Protein AF-A0A4Z0P3J2-F1 (afdb_monomer_lite)

pLDDT: mean 90.54, std 8.85, range [44.72, 97.5]

Organism: NCBI:txid2510796

Secondary structure (DSSP, 8-state):
-PPP---HHHHHHTT-B-S-TTSPTTTS-EEEE-TTS-EEEE---TT--EEEEE-TTS-EEEEEE-SSHHHHHHHHHT-SEEEE--

Sequence (86 aa):
MPGFQPSEEELTRLGFKTNSPAQPYPTRSYFRAMTSGNFLTLTPRPGVAIACEFNERGHLIAKHRIDSIWDIQESLVGNGRRQVVK

Radius of gyration: 11.94 Å; chains: 1; bounding box: 33×19×35 Å

Foldseek 3Di:
DFADFDDPVLCVVVVWDFPCPVDDPQQGKTWDQAPVRWIWIDRGDTPPQWIFTAHPVRDTFWIFGHRDSVLVVCVSHPNTRIDTDD

Structure (mmCIF, N/CA/C/O backbone):
data_AF-A0A4Z0P3J2-F1
#
_entry.id   AF-A0A4Z0P3J2-F1
#
loop_
_atom_site.group_PDB
_atom_site.id
_atom_site.type_symbol
_atom_site.label_atom_id
_atom_site.label_alt_id
_atom_site.label_comp_id
_atom_site.label_asym_id
_atom_site.label_entity_id
_atom_site.label_seq_id
_atom_site.pdbx_PDB_ins_code
_atom_site.Cartn_x
_atom_site.Cartn_y
_atom_site.Cartn_z
_atom_site.occupancy
_atom_site.B_iso_or_equiv
_atom_site.auth_seq_id
_atom_site.auth_comp_id
_atom_site.auth_asym_id
_atom_site.auth_atom_id
_atom_site.pdbx_PDB_model_num
ATOM 1 N N . MET A 1 1 ? 0.060 -7.207 -20.084 1.00 44.72 1 MET A N 1
ATOM 2 C CA . MET A 1 1 ? 0.645 -5.913 -19.672 1.00 44.72 1 MET A CA 1
ATOM 3 C C . MET A 1 1 ? 1.389 -6.147 -18.371 1.00 44.72 1 MET A C 1
ATOM 5 O O . MET A 1 1 ? 0.800 -6.799 -17.512 1.00 44.72 1 MET A O 1
ATOM 9 N N . PRO A 1 2 ? 2.660 -5.734 -18.225 1.00 58.47 2 PRO A N 1
ATOM 10 C CA . PRO A 1 2 ? 3.319 -5.813 -16.926 1.00 58.47 2 PRO A CA 1
ATOM 11 C C . PRO A 1 2 ? 2.519 -4.946 -15.946 1.00 58.47 2 PRO A C 1
ATOM 13 O O . PRO A 1 2 ? 2.254 -3.780 -16.229 1.00 58.47 2 PRO A O 1
ATOM 16 N N . GLY A 1 3 ? 2.022 -5.551 -14.865 1.00 72.62 3 GLY A N 1
ATOM 17 C CA . GLY A 1 3 ? 1.267 -4.821 -13.846 1.00 72.62 3 GLY A CA 1
ATOM 18 C C . GLY A 1 3 ? 2.147 -3.781 -13.158 1.00 72.62 3 GLY A C 1
ATOM 19 O O . GLY A 1 3 ? 3.367 -3.946 -13.111 1.00 72.62 3 GLY A O 1
ATOM 20 N N . PHE A 1 4 ? 1.525 -2.726 -12.634 1.00 86.62 4 PHE A N 1
ATOM 21 C CA . PHE A 1 4 ? 2.221 -1.682 -11.889 1.00 86.62 4 PHE A CA 1
ATOM 22 C C . PHE A 1 4 ? 3.015 -2.269 -10.718 1.00 86.62 4 PHE A C 1
ATOM 24 O O . PHE A 1 4 ? 2.535 -3.141 -9.995 1.00 86.62 4 PHE A O 1
ATOM 31 N N . GLN A 1 5 ? 4.236 -1.774 -10.541 1.00 90.56 5 GLN A N 1
ATOM 32 C CA . GLN A 1 5 ? 5.106 -2.124 -9.433 1.00 90.56 5 GLN A CA 1
ATOM 33 C C . GLN A 1 5 ? 5.798 -0.840 -8.958 1.00 90.56 5 GLN A C 1
ATOM 35 O O . GLN A 1 5 ? 6.624 -0.306 -9.701 1.00 90.56 5 GLN A O 1
ATOM 40 N N . PRO A 1 6 ? 5.485 -0.336 -7.752 1.00 90.62 6 PRO A N 1
ATOM 41 C CA . PRO A 1 6 ? 6.155 0.841 -7.216 1.00 90.62 6 PRO A CA 1
ATOM 42 C C . PRO A 1 6 ? 7.605 0.493 -6.887 1.00 90.62 6 PRO A C 1
ATOM 44 O O . PRO A 1 6 ? 7.867 -0.571 -6.324 1.00 90.62 6 PRO A O 1
ATOM 47 N N . SER A 1 7 ? 8.532 1.393 -7.198 1.00 91.94 7 SER A N 1
ATOM 48 C CA . SER A 1 7 ? 9.924 1.280 -6.773 1.00 91.94 7 SER A CA 1
ATOM 49 C C . SER A 1 7 ? 10.047 1.334 -5.249 1.00 91.94 7 SER A C 1
ATOM 51 O O . SER A 1 7 ? 9.210 1.895 -4.537 1.00 91.94 7 SER A O 1
ATOM 53 N N . GLU A 1 8 ? 11.133 0.772 -4.726 1.00 91.81 8 GLU A N 1
ATOM 54 C CA . GLU A 1 8 ? 11.428 0.872 -3.299 1.00 91.81 8 GLU A CA 1
ATOM 55 C C . GLU A 1 8 ? 11.606 2.328 -2.836 1.00 91.81 8 GLU A C 1
ATOM 57 O O . GLU A 1 8 ? 11.164 2.698 -1.744 1.00 91.81 8 GLU A O 1
ATOM 62 N N . GLU A 1 9 ? 12.231 3.165 -3.661 1.00 93.25 9 GLU A N 1
ATOM 63 C CA . GLU A 1 9 ? 12.438 4.571 -3.329 1.00 93.25 9 GLU A CA 1
ATOM 64 C C . GLU A 1 9 ? 11.100 5.309 -3.184 1.00 93.25 9 GLU A C 1
ATOM 66 O O . GLU A 1 9 ? 10.911 6.052 -2.222 1.00 93.25 9 GLU A O 1
ATOM 71 N N . GLU A 1 10 ? 10.140 5.061 -4.078 1.00 93.69 10 GLU A N 1
ATOM 72 C CA . GLU A 1 10 ? 8.787 5.617 -3.974 1.00 93.69 10 GLU A CA 1
ATOM 73 C C . GLU A 1 10 ? 8.087 5.176 -2.687 1.00 93.69 10 GLU A C 1
ATOM 75 O O . GLU A 1 10 ? 7.525 6.012 -1.980 1.00 93.69 10 GLU A O 1
ATOM 80 N N . LEU A 1 11 ? 8.163 3.888 -2.336 1.00 93.69 11 LEU A N 1
ATOM 81 C CA . LEU A 1 11 ? 7.591 3.374 -1.087 1.00 93.69 11 LEU A CA 1
ATOM 82 C C . LEU A 1 11 ? 8.222 4.052 0.136 1.00 93.69 11 LEU A C 1
ATOM 84 O O . LEU A 1 11 ? 7.511 4.481 1.046 1.00 93.69 11 LEU A O 1
ATOM 88 N N . THR A 1 12 ? 9.544 4.214 0.128 1.00 93.19 12 THR A N 1
ATOM 89 C CA . THR A 1 12 ? 10.290 4.871 1.210 1.00 93.19 12 THR A CA 1
ATOM 90 C C . THR A 1 12 ? 9.930 6.354 1.326 1.00 93.19 12 THR A C 1
ATOM 92 O O . THR A 1 12 ? 9.686 6.838 2.430 1.00 93.19 12 THR A O 1
ATOM 95 N N . ARG A 1 13 ? 9.816 7.077 0.202 1.00 95.94 13 ARG A N 1
ATOM 96 C CA . ARG A 1 13 ? 9.364 8.483 0.163 1.00 95.94 13 ARG A CA 1
ATOM 97 C C . ARG A 1 13 ? 7.925 8.631 0.645 1.00 95.94 13 ARG A C 1
ATOM 99 O O . ARG A 1 13 ? 7.596 9.588 1.340 1.00 95.94 13 ARG A O 1
ATOM 106 N N . LEU A 1 14 ? 7.079 7.653 0.333 1.00 95.19 14 LEU A N 1
ATOM 107 C CA . LEU A 1 14 ? 5.742 7.530 0.894 1.00 95.19 14 LEU A CA 1
ATOM 108 C C . LEU A 1 14 ? 5.755 6.994 2.332 1.00 95.19 14 LEU A C 1
ATOM 110 O O . LEU A 1 14 ? 4.690 6.680 2.836 1.00 95.19 14 LEU A O 1
ATOM 114 N N .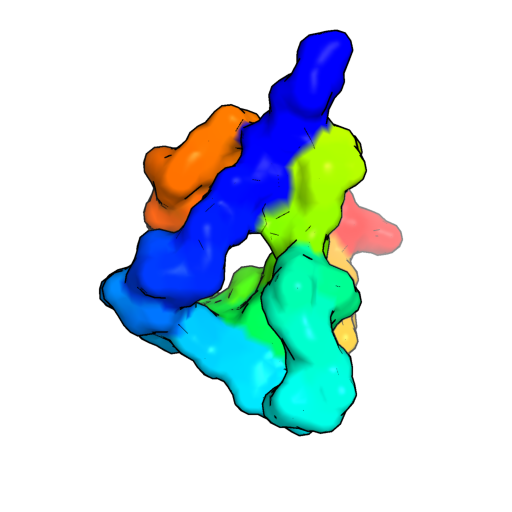 GLY A 1 15 ? 6.888 6.870 3.024 1.00 95.88 15 GLY A N 1
ATOM 115 C CA . GLY A 1 15 ? 6.939 6.503 4.443 1.00 95.88 15 GLY A CA 1
ATOM 116 C C . GLY A 1 15 ? 6.526 5.063 4.763 1.00 95.88 15 GLY A C 1
ATOM 117 O O . GLY A 1 15 ? 6.210 4.768 5.919 1.00 95.88 15 GLY A O 1
ATOM 118 N N . PHE A 1 16 ? 6.502 4.171 3.771 1.00 95.31 16 PHE A N 1
ATOM 119 C CA . PHE A 1 16 ? 6.340 2.745 4.022 1.00 95.31 16 PHE A CA 1
ATOM 120 C C . PHE A 1 16 ? 7.563 2.178 4.736 1.00 95.31 16 PHE A C 1
ATOM 122 O O . PHE A 1 16 ? 8.701 2.579 4.499 1.00 95.31 16 PHE A O 1
ATOM 129 N N . LYS A 1 17 ? 7.311 1.200 5.602 1.00 93.88 17 LYS A N 1
ATOM 130 C CA . LYS A 1 17 ? 8.331 0.461 6.346 1.00 93.88 17 LYS A CA 1
ATOM 131 C C . LYS A 1 17 ? 8.209 -1.024 6.047 1.00 93.88 17 LYS A C 1
ATOM 133 O O . LYS A 1 17 ? 7.171 -1.491 5.585 1.00 93.88 17 LYS A O 1
ATOM 138 N N . THR A 1 18 ? 9.264 -1.776 6.326 1.00 90.81 18 THR A N 1
ATOM 139 C CA . THR A 1 18 ? 9.260 -3.236 6.232 1.00 90.81 18 THR A CA 1
ATOM 140 C C . THR A 1 18 ? 9.855 -3.839 7.499 1.00 90.81 18 THR A C 1
ATOM 142 O O . THR A 1 18 ? 10.833 -3.322 8.031 1.00 90.81 18 THR A O 1
ATOM 145 N N . ASN A 1 19 ? 9.269 -4.942 7.965 1.00 83.88 19 ASN A N 1
ATOM 146 C CA . ASN A 1 19 ? 9.804 -5.739 9.075 1.00 83.88 19 ASN A CA 1
ATOM 147 C C . ASN A 1 19 ? 10.581 -6.967 8.572 1.00 83.88 19 ASN A C 1
ATOM 149 O O . ASN A 1 19 ? 10.975 -7.817 9.365 1.00 83.88 19 ASN A O 1
ATOM 153 N N . SER A 1 20 ? 10.794 -7.085 7.257 1.00 79.12 20 SER A N 1
ATOM 154 C CA . SER A 1 20 ? 11.445 -8.239 6.628 1.00 79.12 20 SER A CA 1
ATOM 155 C C . SER A 1 20 ? 12.704 -7.817 5.861 1.00 79.12 20 SER A C 1
ATOM 157 O O . SER A 1 20 ? 12.771 -8.021 4.648 1.00 79.12 20 SER A O 1
ATOM 159 N N . PRO A 1 21 ? 13.724 -7.247 6.536 1.00 72.25 21 PRO A N 1
ATOM 160 C CA . PRO A 1 21 ? 14.942 -6.775 5.872 1.00 72.25 21 PRO A CA 1
ATOM 161 C C . PRO A 1 21 ? 15.719 -7.904 5.178 1.00 72.25 21 PRO A C 1
ATOM 163 O O . PRO A 1 21 ? 16.428 -7.652 4.210 1.00 72.25 21 PRO A O 1
ATOM 166 N N . ALA A 1 22 ? 15.552 -9.152 5.630 1.00 79.81 22 ALA A N 1
ATOM 167 C CA . ALA A 1 22 ? 16.186 -10.327 5.032 1.00 79.81 22 ALA A CA 1
ATOM 168 C C . ALA A 1 22 ? 15.639 -10.690 3.637 1.00 79.81 22 ALA A C 1
ATOM 170 O O . ALA A 1 22 ? 16.306 -11.394 2.885 1.00 79.81 22 ALA A O 1
ATOM 171 N N . GLN A 1 23 ? 14.433 -10.238 3.278 1.00 82.62 23 GLN A N 1
ATOM 172 C CA . GLN A 1 23 ? 13.865 -10.470 1.950 1.00 82.62 23 GLN A CA 1
ATOM 173 C C . GLN A 1 23 ? 14.192 -9.283 1.040 1.00 82.62 23 GLN A C 1
ATOM 175 O O . GLN A 1 23 ? 13.872 -8.152 1.408 1.00 82.62 23 GLN A O 1
ATOM 180 N N . PRO A 1 24 ? 14.790 -9.482 -0.146 1.00 86.19 24 PRO A N 1
ATOM 181 C CA . PRO A 1 24 ? 15.104 -8.383 -1.049 1.00 86.19 24 PRO A CA 1
ATOM 182 C C . PRO A 1 24 ? 13.837 -7.790 -1.679 1.00 86.19 24 PRO A C 1
ATOM 184 O O . PRO A 1 24 ? 12.808 -8.460 -1.844 1.00 86.19 24 PRO A O 1
ATOM 187 N N . TYR A 1 25 ? 13.925 -6.524 -2.079 1.00 87.12 25 TYR A N 1
ATOM 188 C CA . TYR A 1 25 ? 12.946 -5.930 -2.975 1.00 87.12 25 TYR A CA 1
ATOM 189 C C . TYR A 1 25 ? 12.972 -6.713 -4.306 1.00 87.12 25 TYR A C 1
ATOM 191 O O . TYR A 1 25 ? 14.049 -7.111 -4.752 1.00 87.12 25 TYR A O 1
ATOM 199 N N . PRO A 1 26 ? 11.818 -6.981 -4.942 1.00 87.06 26 PRO A N 1
ATOM 200 C CA . PRO A 1 26 ? 10.483 -6.498 -4.586 1.00 87.06 26 PRO A CA 1
ATOM 201 C C . PRO A 1 26 ? 9.671 -7.511 -3.752 1.00 87.06 26 PRO A C 1
ATOM 203 O O . PRO A 1 26 ? 8.520 -7.305 -3.406 1.00 87.06 26 PRO A O 1
ATOM 206 N N . THR A 1 27 ? 10.271 -8.629 -3.356 1.00 83.94 27 THR A N 1
ATOM 207 C CA . THR A 1 27 ? 9.525 -9.770 -2.804 1.00 83.94 27 THR A CA 1
ATOM 208 C C . THR A 1 27 ? 8.970 -9.585 -1.390 1.00 83.94 27 THR A C 1
ATOM 210 O O . THR A 1 27 ? 8.076 -10.349 -1.006 1.00 83.94 27 THR A O 1
ATOM 213 N N . ARG A 1 28 ? 9.474 -8.590 -0.648 1.00 89.06 28 ARG A N 1
ATOM 214 C CA . ARG A 1 28 ? 9.107 -8.297 0.744 1.00 89.06 28 ARG A CA 1
ATOM 215 C C . ARG A 1 28 ? 7.855 -7.437 0.872 1.00 89.06 28 ARG A C 1
ATOM 217 O O . ARG A 1 28 ? 7.534 -6.644 -0.007 1.00 89.06 28 ARG A O 1
ATOM 224 N N . SER A 1 29 ? 7.178 -7.557 2.007 1.00 90.75 29 SER A N 1
ATOM 225 C CA . SER A 1 29 ? 6.008 -6.737 2.326 1.00 90.75 29 SER A CA 1
ATOM 226 C C . SER A 1 29 ? 6.394 -5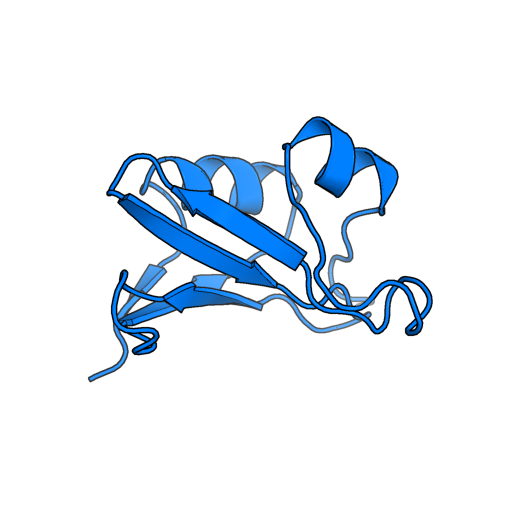.403 2.957 1.00 90.75 29 SER A C 1
ATOM 228 O O . SER A 1 29 ? 7.301 -5.321 3.791 1.00 90.75 29 SER A O 1
ATOM 230 N N . TYR A 1 30 ? 5.646 -4.375 2.582 1.00 94.31 30 TYR A N 1
ATOM 231 C CA . TYR A 1 30 ? 5.742 -3.018 3.092 1.00 94.31 30 TYR A CA 1
ATOM 232 C C . TYR A 1 30 ? 4.417 -2.611 3.716 1.00 94.31 30 TYR A C 1
ATOM 234 O O . TYR A 1 30 ? 3.364 -3.013 3.226 1.00 94.31 30 TYR A O 1
ATOM 242 N N . PHE A 1 31 ? 4.462 -1.792 4.760 1.00 95.25 31 PHE A N 1
ATOM 243 C CA . PHE A 1 31 ? 3.273 -1.281 5.432 1.00 95.25 31 PHE A CA 1
ATOM 244 C C . PHE A 1 31 ? 3.419 0.192 5.826 1.00 95.25 31 PHE A C 1
ATOM 246 O O . PHE A 1 31 ? 4.523 0.675 6.092 1.00 95.25 31 PHE A O 1
ATOM 253 N N . ARG A 1 32 ? 2.290 0.901 5.881 1.00 96.44 32 ARG A N 1
ATOM 254 C CA . ARG A 1 32 ? 2.179 2.277 6.378 1.00 96.44 32 ARG A CA 1
ATOM 255 C C . ARG A 1 32 ? 0.812 2.500 7.026 1.00 96.44 32 ARG A C 1
ATOM 257 O O . ARG A 1 32 ? -0.189 1.974 6.552 1.00 96.44 32 ARG A O 1
ATOM 264 N N . ALA A 1 33 ? 0.772 3.310 8.082 1.00 96.94 33 ALA A N 1
ATOM 265 C CA . ALA A 1 33 ? -0.480 3.775 8.670 1.00 96.94 33 ALA A CA 1
ATOM 266 C C . ALA A 1 33 ? -1.226 4.736 7.721 1.00 96.94 33 ALA A C 1
ATOM 268 O O . ALA A 1 33 ? -0.636 5.665 7.161 1.00 96.94 33 ALA A O 1
ATOM 269 N N . MET A 1 34 ? -2.521 4.499 7.564 1.00 96.88 34 MET A N 1
ATOM 270 C CA . MET A 1 34 ? -3.484 5.335 6.855 1.00 96.88 34 MET A CA 1
ATOM 271 C C . MET A 1 34 ? -3.985 6.465 7.760 1.00 96.88 34 MET A C 1
ATOM 273 O O . MET A 1 34 ? -3.880 6.384 8.984 1.00 96.88 34 MET A O 1
ATOM 277 N N . THR A 1 35 ? -4.601 7.494 7.174 1.00 96.00 35 THR A N 1
ATOM 278 C CA . THR A 1 35 ? -5.255 8.580 7.934 1.00 96.00 35 THR A CA 1
ATOM 279 C C . THR A 1 35 ? -6.374 8.080 8.849 1.00 96.00 35 THR A C 1
ATOM 281 O O . THR A 1 35 ? -6.650 8.697 9.872 1.00 96.00 35 THR A O 1
ATOM 284 N N . SER A 1 36 ? -6.990 6.944 8.512 1.00 92.62 36 SER A N 1
ATOM 285 C CA . SER A 1 36 ? -8.023 6.290 9.320 1.00 92.62 36 SER A CA 1
ATOM 286 C C . SER A 1 36 ? -7.500 5.584 10.577 1.00 92.62 36 SER A C 1
ATOM 288 O O . SER A 1 36 ? -8.312 5.133 11.378 1.00 92.62 36 SER A O 1
ATOM 290 N N . GLY A 1 37 ? -6.179 5.431 10.738 1.00 94.38 37 GLY A N 1
ATOM 291 C CA . GLY A 1 37 ? -5.560 4.600 11.783 1.00 94.38 37 GLY A CA 1
ATOM 292 C C . GLY A 1 37 ? -5.345 3.134 11.379 1.00 94.38 37 GLY A C 1
ATOM 293 O O . GLY A 1 37 ? -4.589 2.419 12.032 1.00 94.38 37 GLY A O 1
ATOM 294 N N . ASN A 1 38 ? -5.930 2.687 10.262 1.00 96.56 38 ASN A N 1
ATOM 295 C CA . ASN A 1 38 ? -5.660 1.363 9.692 1.00 96.56 38 ASN A CA 1
ATOM 296 C C . ASN A 1 38 ? -4.266 1.304 9.049 1.00 96.56 38 ASN A C 1
ATOM 298 O O . ASN A 1 38 ? -3.609 2.321 8.840 1.00 96.56 38 ASN A O 1
ATOM 302 N N . PHE A 1 39 ? -3.819 0.112 8.675 1.00 97.06 39 PHE A N 1
ATOM 303 C CA . PHE A 1 39 ? -2.558 -0.107 7.977 1.00 97.06 39 PHE A CA 1
ATOM 304 C C . PHE A 1 39 ? -2.803 -0.514 6.533 1.00 97.06 39 PHE A C 1
ATOM 306 O O . PHE A 1 39 ? -3.516 -1.478 6.268 1.00 97.06 39 PHE A O 1
ATOM 313 N N . LEU A 1 40 ? -2.153 0.176 5.601 1.00 97.06 40 LEU A N 1
ATOM 314 C CA . LEU A 1 40 ? -2.064 -0.244 4.213 1.00 97.06 40 LEU A CA 1
ATOM 315 C C . LEU A 1 40 ? -0.786 -1.058 4.030 1.00 97.06 40 LEU A C 1
ATOM 317 O O . LEU A 1 40 ? 0.312 -0.560 4.278 1.00 97.06 40 LEU A O 1
ATOM 321 N N . THR A 1 41 ? -0.933 -2.295 3.574 1.00 95.50 41 THR A N 1
ATOM 322 C CA . THR A 1 41 ? 0.160 -3.240 3.349 1.00 95.50 41 THR A CA 1
ATOM 323 C C . THR A 1 41 ? 0.182 -3.657 1.889 1.00 95.50 41 THR A C 1
ATOM 325 O O . THR A 1 41 ? -0.854 -3.996 1.325 1.00 95.50 41 THR A O 1
ATOM 328 N N . LEU A 1 42 ? 1.354 -3.694 1.267 1.00 92.50 42 LEU A N 1
ATOM 329 C CA . LEU A 1 42 ? 1.507 -4.215 -0.088 1.00 92.50 42 LEU A CA 1
ATOM 330 C C . LEU A 1 42 ? 2.824 -4.968 -0.251 1.00 92.50 42 LEU A C 1
ATOM 332 O O . LEU A 1 42 ? 3.816 -4.688 0.421 1.00 92.50 42 LEU A O 1
ATO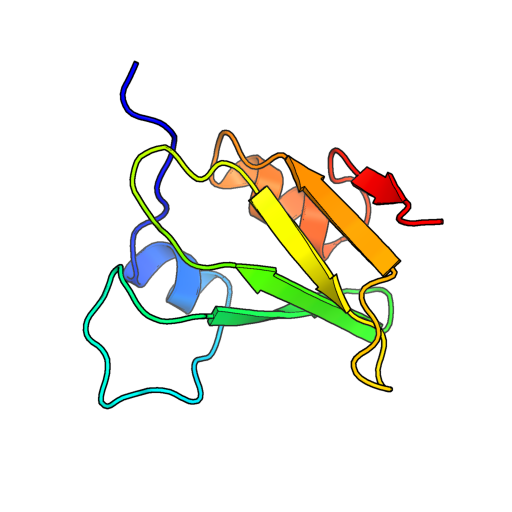M 336 N N . THR A 1 43 ? 2.824 -5.925 -1.168 1.00 90.31 43 THR A N 1
ATOM 337 C CA . THR A 1 43 ? 4.026 -6.633 -1.603 1.00 90.31 43 THR A CA 1
ATOM 338 C C . THR A 1 43 ? 4.233 -6.263 -3.068 1.00 90.31 43 THR A C 1
ATOM 340 O O . THR A 1 43 ? 3.474 -6.751 -3.909 1.00 90.31 43 THR A O 1
ATOM 343 N N . PRO A 1 44 ? 5.185 -5.373 -3.397 1.00 82.62 44 PRO A N 1
ATOM 344 C CA . PRO A 1 44 ? 5.393 -4.942 -4.769 1.00 82.62 44 PRO A CA 1
ATOM 345 C C . PRO A 1 44 ? 5.813 -6.163 -5.585 1.00 82.62 44 PRO A C 1
ATOM 347 O O . PRO A 1 44 ? 6.864 -6.737 -5.372 1.00 82.62 44 PRO A O 1
ATOM 350 N N . ARG A 1 45 ? 4.987 -6.653 -6.497 1.00 83.38 45 ARG A N 1
ATOM 351 C CA . ARG A 1 45 ? 5.378 -7.752 -7.388 1.00 83.38 45 ARG A CA 1
ATOM 352 C C . ARG A 1 45 ? 4.832 -7.444 -8.770 1.00 83.38 45 ARG A C 1
ATOM 354 O O . ARG A 1 45 ? 3.696 -6.973 -8.846 1.00 83.38 45 ARG A O 1
ATOM 361 N N . PRO A 1 46 ? 5.579 -7.727 -9.851 1.00 75.56 46 PRO A N 1
ATOM 362 C CA . PRO A 1 46 ? 5.044 -7.580 -11.195 1.00 75.56 46 PRO A CA 1
ATOM 363 C C . PRO A 1 46 ? 3.698 -8.305 -11.314 1.00 75.56 46 PRO A C 1
ATOM 365 O O . PRO A 1 46 ? 3.592 -9.485 -10.979 1.00 75.56 46 PRO A O 1
ATOM 368 N N . GLY A 1 47 ? 2.660 -7.596 -11.759 1.00 74.12 47 GLY A N 1
ATOM 369 C CA . GLY A 1 47 ? 1.314 -8.164 -11.908 1.00 74.12 47 GLY A CA 1
ATOM 370 C C . GLY A 1 47 ? 0.450 -8.186 -10.641 1.00 74.12 47 GLY A C 1
ATOM 371 O O . GLY A 1 47 ? -0.728 -8.521 -10.741 1.00 74.12 47 GLY A O 1
ATOM 372 N N . VAL A 1 48 ? 0.973 -7.797 -9.472 1.00 75.06 48 VAL A N 1
ATOM 373 C CA . VAL A 1 48 ? 0.188 -7.659 -8.234 1.00 75.06 48 VAL A CA 1
ATOM 374 C C . VAL A 1 48 ? -0.221 -6.199 -8.051 1.00 75.06 48 VAL A C 1
ATOM 376 O O . VAL A 1 48 ? 0.524 -5.387 -7.517 1.00 75.06 48 VAL A O 1
ATOM 379 N N . ALA A 1 49 ? -1.442 -5.885 -8.480 1.00 85.25 49 ALA A N 1
ATOM 380 C CA . ALA A 1 49 ? -2.041 -4.550 -8.411 1.00 85.25 49 ALA A CA 1
ATOM 381 C C . ALA A 1 49 ? -2.939 -4.371 -7.170 1.00 85.25 49 ALA A C 1
ATOM 383 O O . ALA A 1 49 ? -4.014 -3.775 -7.256 1.00 85.25 49 ALA A O 1
ATOM 384 N N . ILE A 1 50 ? -2.573 -4.972 -6.031 1.00 91.12 50 ILE A N 1
ATOM 385 C CA . ILE A 1 50 ? -3.409 -4.980 -4.821 1.00 91.12 50 ILE A CA 1
ATOM 386 C C . ILE A 1 50 ? -2.587 -4.586 -3.595 1.00 91.12 50 ILE A C 1
ATOM 388 O O . ILE A 1 50 ? -1.546 -5.181 -3.317 1.00 91.12 50 ILE A O 1
ATOM 392 N N . ALA A 1 51 ? -3.118 -3.638 -2.827 1.00 93.81 51 ALA A N 1
ATOM 393 C CA . ALA A 1 51 ? -2.751 -3.408 -1.438 1.00 93.81 51 ALA A CA 1
ATOM 394 C C . ALA A 1 51 ? -3.873 -3.902 -0.512 1.00 93.81 51 ALA A C 1
ATOM 396 O O . ALA A 1 51 ? -5.047 -3.928 -0.874 1.00 93.81 51 ALA A O 1
ATOM 397 N N . CYS A 1 52 ? -3.515 -4.306 0.693 1.00 95.56 52 CYS A N 1
ATOM 398 C CA . CYS A 1 52 ? -4.413 -4.835 1.705 1.00 95.56 52 CYS A CA 1
ATOM 399 C C . CYS A 1 52 ? -4.502 -3.851 2.868 1.00 95.56 52 CYS A C 1
ATOM 401 O O . CYS A 1 52 ? -3.481 -3.412 3.389 1.00 95.56 52 CYS A O 1
ATOM 403 N N . GLU A 1 53 ? -5.717 -3.528 3.288 1.00 97.12 53 GLU A N 1
ATOM 404 C CA . GLU A 1 53 ? -5.983 -2.697 4.455 1.00 97.12 53 GLU A CA 1
ATOM 405 C C . GLU A 1 53 ? -6.276 -3.584 5.662 1.00 97.12 53 GLU A C 1
ATOM 407 O O . GLU A 1 53 ? -7.215 -4.385 5.641 1.00 97.12 53 GLU A O 1
ATOM 412 N N . PHE A 1 54 ? -5.488 -3.417 6.716 1.00 97.00 54 PHE A N 1
ATOM 413 C CA . PHE A 1 54 ? -5.626 -4.12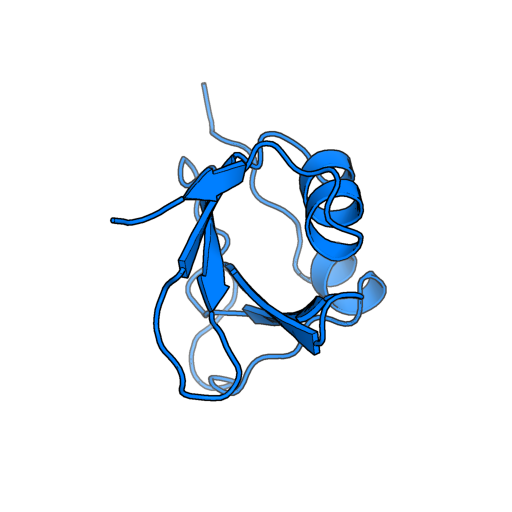5 7.979 1.00 97.00 54 PHE A CA 1
ATOM 414 C C . PHE A 1 54 ? -6.021 -3.157 9.089 1.00 97.00 54 PHE A C 1
ATOM 416 O O . PHE A 1 54 ? -5.506 -2.044 9.152 1.00 97.00 54 PHE A O 1
ATOM 423 N N . ASN A 1 55 ? -6.903 -3.575 9.992 1.00 96.00 55 ASN A N 1
ATOM 424 C CA . ASN A 1 55 ? -7.148 -2.811 11.216 1.00 96.00 55 ASN A CA 1
ATOM 425 C C . ASN A 1 55 ? -6.003 -2.996 12.234 1.00 96.00 55 ASN A C 1
ATOM 427 O O . ASN A 1 55 ? -5.115 -3.830 12.050 1.00 96.00 55 ASN A O 1
ATOM 431 N N . GLU A 1 56 ? -6.050 -2.264 13.347 1.00 93.31 56 GLU A N 1
ATOM 432 C CA . GLU A 1 56 ? -5.052 -2.350 14.431 1.00 93.31 56 GLU A CA 1
ATOM 433 C C . GLU A 1 56 ? -4.941 -3.743 15.076 1.00 93.31 56 GLU A C 1
ATOM 435 O O . GLU A 1 56 ? -3.927 -4.073 15.685 1.00 93.31 56 GLU A O 1
ATOM 440 N N . ARG A 1 57 ? -5.969 -4.587 14.921 1.00 94.44 57 ARG A N 1
ATOM 441 C CA . ARG A 1 57 ? -5.979 -5.980 15.396 1.00 94.44 57 ARG A CA 1
ATOM 442 C C . ARG A 1 57 ? -5.383 -6.960 14.378 1.00 94.44 57 ARG A C 1
ATOM 444 O O . ARG A 1 57 ? -5.376 -8.160 14.629 1.00 94.44 57 ARG A O 1
ATOM 451 N N . GLY A 1 58 ? -4.914 -6.473 13.228 1.00 92.56 58 GLY A N 1
ATOM 452 C CA . GLY A 1 58 ? -4.346 -7.293 12.159 1.00 92.56 58 GLY A CA 1
ATOM 453 C C . GLY A 1 58 ? -5.382 -8.016 11.293 1.00 92.56 58 GLY A C 1
ATOM 454 O O . GLY A 1 58 ? -5.015 -8.910 10.534 1.00 92.56 58 GLY A O 1
ATOM 455 N N . HIS A 1 59 ? -6.667 -7.655 11.365 1.00 95.94 59 HIS A N 1
ATOM 456 C CA . HIS A 1 59 ? -7.687 -8.223 10.481 1.00 95.94 59 HIS A CA 1
ATOM 457 C C . HIS A 1 59 ? -7.715 -7.483 9.148 1.00 95.94 59 HIS A C 1
ATOM 459 O O . HIS A 1 59 ? -7.780 -6.254 9.122 1.00 95.94 59 HIS A O 1
ATOM 465 N N . LEU A 1 60 ? -7.723 -8.238 8.048 1.00 96.56 60 LEU A N 1
ATOM 466 C CA . LEU A 1 60 ? -7.947 -7.699 6.711 1.00 96.56 60 LEU A CA 1
ATOM 467 C C . LEU A 1 60 ? -9.385 -7.182 6.610 1.00 96.56 60 LEU A C 1
ATOM 469 O O . LEU A 1 60 ? -10.326 -7.951 6.774 1.00 96.56 60 LEU A O 1
ATOM 473 N N . ILE A 1 61 ? -9.548 -5.899 6.305 1.00 96.38 61 ILE A N 1
ATOM 474 C CA . ILE A 1 61 ? -10.865 -5.253 6.200 1.00 96.38 61 ILE A CA 1
ATOM 475 C C . ILE A 1 61 ? -11.177 -4.777 4.784 1.00 96.38 61 ILE A C 1
ATOM 477 O O . ILE A 1 61 ? -12.346 -4.645 4.422 1.00 96.38 61 ILE A O 1
ATOM 481 N N . ALA A 1 62 ? -10.159 -4.532 3.957 1.00 96.69 62 ALA A N 1
ATOM 482 C CA . ALA A 1 62 ? -10.360 -4.187 2.558 1.00 96.69 62 ALA A CA 1
ATOM 483 C C . ALA A 1 62 ? -9.146 -4.506 1.684 1.00 96.69 62 ALA A C 1
ATOM 485 O O . ALA A 1 62 ? -8.026 -4.685 2.159 1.00 96.69 62 ALA A O 1
ATOM 486 N N . LYS A 1 63 ? -9.385 -4.544 0.376 1.00 96.12 63 LYS A N 1
ATOM 487 C CA . LYS A 1 63 ? -8.365 -4.574 -0.670 1.00 96.12 63 LYS A CA 1
ATOM 488 C C . LYS A 1 63 ? -8.465 -3.294 -1.490 1.00 96.12 63 LYS A C 1
ATOM 490 O O . LYS A 1 63 ? -9.567 -2.856 -1.804 1.00 96.12 63 LYS A O 1
ATOM 495 N N . HIS A 1 64 ? -7.331 -2.718 -1.850 1.00 95.69 64 HIS A N 1
ATOM 496 C CA . HIS A 1 64 ? -7.221 -1.521 -2.677 1.00 95.69 64 HIS A CA 1
ATOM 497 C C . HIS A 1 64 ? -6.573 -1.891 -3.999 1.00 95.69 64 HIS A C 1
ATOM 499 O O . HIS A 1 64 ? -5.541 -2.563 -4.006 1.00 95.69 64 HIS A O 1
ATOM 505 N N . ARG A 1 65 ? -7.169 -1.468 -5.113 1.00 94.12 65 ARG A N 1
ATOM 506 C CA . ARG A 1 65 ? -6.557 -1.641 -6.432 1.00 94.12 65 ARG A CA 1
ATOM 507 C C . ARG A 1 65 ? -5.520 -0.551 -6.681 1.00 94.12 65 ARG A C 1
ATOM 509 O O . ARG A 1 65 ? -5.850 0.626 -6.589 1.00 94.12 65 ARG A O 1
ATOM 516 N N . ILE A 1 66 ? -4.308 -0.967 -7.033 1.00 92.62 66 ILE A N 1
ATOM 517 C CA . ILE A 1 66 ? -3.140 -0.110 -7.220 1.00 92.62 66 ILE A CA 1
ATOM 518 C C . ILE A 1 66 ? -2.598 -0.308 -8.638 1.00 92.62 66 ILE A C 1
ATOM 520 O O . ILE A 1 66 ? -1.865 -1.261 -8.898 1.00 92.62 66 ILE A O 1
ATOM 524 N N . ASP A 1 67 ? -2.962 0.589 -9.552 1.00 91.06 67 ASP A N 1
ATOM 525 C CA . ASP A 1 67 ? -2.466 0.597 -10.933 1.00 91.06 67 ASP A CA 1
ATOM 526 C C . ASP A 1 67 ? -1.378 1.681 -11.137 1.00 91.06 67 ASP A C 1
ATOM 528 O O . ASP A 1 67 ? -0.766 1.762 -12.201 1.00 91.06 67 ASP A O 1
ATOM 532 N N . SER A 1 68 ? -1.130 2.519 -10.125 1.00 91.88 68 SER A N 1
ATOM 533 C CA . SER A 1 68 ? -0.179 3.631 -10.147 1.00 91.88 68 SER A CA 1
ATOM 534 C C . SER A 1 68 ? 0.264 4.044 -8.738 1.00 91.88 68 SER A C 1
ATOM 536 O O . SER A 1 68 ? -0.335 3.654 -7.733 1.00 91.88 68 SER A O 1
ATOM 538 N N . ILE A 1 69 ? 1.293 4.895 -8.655 1.00 92.56 69 ILE A N 1
ATOM 539 C CA . ILE A 1 69 ? 1.739 5.472 -7.378 1.00 92.56 69 ILE A CA 1
ATOM 540 C C . ILE A 1 69 ? 0.667 6.379 -6.755 1.00 92.56 69 ILE A C 1
ATOM 542 O O . ILE A 1 69 ? 0.525 6.422 -5.533 1.00 92.56 69 ILE A O 1
ATOM 546 N N . TRP A 1 70 ? -0.134 7.037 -7.598 1.00 94.88 70 TRP A N 1
ATOM 547 C CA . TRP A 1 70 ? -1.249 7.881 -7.180 1.00 94.88 70 TRP A CA 1
ATOM 548 C C . TRP A 1 70 ? -2.323 7.074 -6.446 1.00 94.88 70 TRP A C 1
ATOM 550 O O . TRP A 1 70 ? -2.806 7.496 -5.399 1.00 94.88 70 TRP A O 1
ATOM 560 N N . ASP A 1 71 ? -2.622 5.858 -6.912 1.00 94.88 71 ASP A N 1
ATOM 561 C CA . ASP A 1 71 ? -3.581 4.978 -6.232 1.00 94.88 71 ASP A CA 1
ATOM 562 C C . ASP A 1 71 ? -3.125 4.617 -4.810 1.00 94.88 71 ASP A C 1
ATOM 564 O O . ASP A 1 71 ? -3.958 4.476 -3.913 1.00 94.88 71 ASP A O 1
ATOM 568 N N . ILE A 1 72 ? -1.810 4.492 -4.572 1.00 95.31 72 ILE A N 1
ATOM 569 C CA . ILE A 1 72 ? -1.269 4.279 -3.219 1.00 95.31 72 ILE A CA 1
ATOM 570 C C . ILE A 1 72 ? -1.547 5.506 -2.351 1.00 95.31 72 ILE A C 1
ATOM 572 O O . ILE A 1 72 ? -2.002 5.360 -1.217 1.00 95.31 72 ILE A O 1
ATOM 576 N N . GLN A 1 73 ? -1.295 6.707 -2.873 1.00 96.75 73 GLN A N 1
ATOM 577 C CA . GLN A 1 73 ? -1.513 7.961 -2.149 1.00 96.75 73 GLN A CA 1
ATOM 578 C C . GLN A 1 73 ? -2.989 8.153 -1.786 1.00 96.75 73 GLN A C 1
ATOM 580 O O . GLN A 1 73 ? -3.291 8.395 -0.618 1.00 96.75 73 GLN A O 1
ATOM 585 N N . GLU A 1 74 ? -3.902 7.944 -2.737 1.00 97.50 74 GLU A N 1
ATOM 586 C CA . GLU A 1 74 ? -5.347 8.008 -2.490 1.00 97.50 74 GLU A CA 1
ATOM 587 C C . GLU A 1 74 ? -5.796 6.938 -1.486 1.00 97.50 74 GLU A C 1
ATOM 589 O O . GLU A 1 74 ? -6.583 7.215 -0.579 1.00 97.50 74 GLU A O 1
ATOM 594 N N . SER A 1 75 ? -5.253 5.718 -1.578 1.00 96.69 75 SER A N 1
ATOM 595 C CA . SER A 1 75 ? -5.551 4.650 -0.615 1.00 96.69 75 SER A CA 1
ATOM 596 C C . SER A 1 75 ? -5.127 5.032 0.801 1.00 96.69 75 SER A C 1
ATOM 598 O O . SER A 1 75 ? -5.891 4.813 1.733 1.00 96.69 75 SER A O 1
ATOM 600 N N . LEU A 1 76 ? -3.959 5.659 0.976 1.00 97.19 76 LEU A N 1
ATOM 601 C CA . LEU A 1 76 ? -3.455 6.088 2.286 1.00 97.19 76 LEU A CA 1
ATOM 602 C C . LEU A 1 76 ? -4.343 7.130 2.977 1.00 97.19 76 LEU A C 1
ATOM 604 O O . LEU A 1 76 ? -4.371 7.171 4.209 1.00 97.19 76 LEU A O 1
ATOM 608 N N . VAL A 1 77 ? -5.054 7.953 2.203 1.00 96.69 77 VAL A N 1
ATOM 609 C CA . VAL A 1 77 ? -5.970 8.979 2.726 1.00 96.69 77 VAL A CA 1
ATOM 610 C C . VAL A 1 77 ? -7.438 8.540 2.746 1.00 96.69 77 VAL A C 1
ATOM 612 O O . VAL A 1 77 ? -8.285 9.294 3.215 1.00 96.69 77 VAL A O 1
ATOM 615 N N . GLY A 1 78 ? -7.740 7.315 2.298 1.00 93.50 78 GLY A N 1
ATOM 616 C CA . GLY A 1 78 ? -9.085 6.728 2.332 1.00 93.50 78 GLY A CA 1
ATOM 617 C C . GLY A 1 78 ? -9.921 6.910 1.059 1.00 93.50 78 GLY A C 1
ATOM 618 O O . GLY A 1 78 ? -11.062 6.458 1.024 1.00 93.50 78 GLY A O 1
ATOM 619 N N . ASN A 1 79 ? -9.355 7.497 0.005 1.00 95.75 79 ASN A N 1
ATOM 620 C CA . ASN A 1 79 ? -10.011 7.737 -1.287 1.00 95.75 79 AS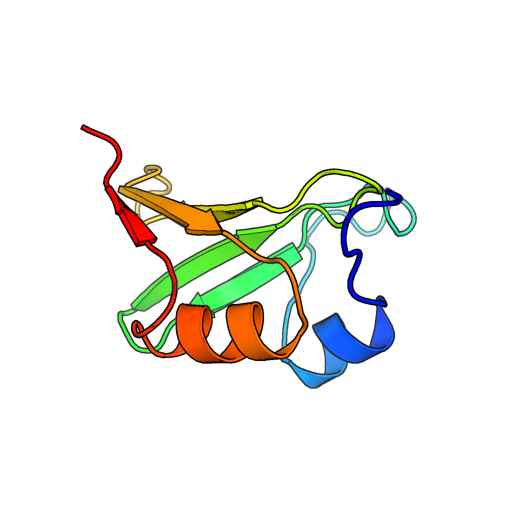N A CA 1
ATOM 621 C C . ASN A 1 79 ? -9.718 6.646 -2.335 1.00 95.75 79 ASN A C 1
ATOM 623 O O . ASN A 1 79 ? -10.170 6.723 -3.478 1.00 95.75 79 ASN A O 1
ATOM 627 N N . GLY A 1 80 ? -8.920 5.642 -1.968 1.00 92.94 80 GLY A N 1
ATOM 628 C CA . GLY A 1 80 ? -8.497 4.574 -2.867 1.00 92.94 80 GLY A CA 1
ATOM 629 C C . GLY A 1 80 ? -9.647 3.724 -3.409 1.00 92.94 80 GLY A C 1
ATOM 630 O O . GLY A 1 80 ? -10.765 3.693 -2.887 1.00 92.94 80 GLY A O 1
ATOM 631 N N . ARG A 1 81 ? -9.346 2.957 -4.461 1.00 94.56 81 ARG A N 1
ATOM 632 C CA . ARG A 1 81 ? -10.272 2.002 -5.092 1.00 94.56 81 ARG A CA 1
ATOM 633 C C . ARG A 1 81 ? -10.452 0.774 -4.198 1.00 94.56 81 ARG A C 1
ATOM 635 O O . ARG A 1 81 ? -9.848 -0.275 -4.429 1.00 94.56 81 ARG A O 1
ATOM 642 N N . ARG A 1 82 ? -11.265 0.950 -3.158 1.00 95.12 82 ARG A N 1
ATOM 643 C CA . ARG A 1 82 ? -11.420 0.061 -2.005 1.00 95.12 82 ARG A CA 1
ATOM 644 C C . ARG A 1 82 ? -12.556 -0.948 -2.181 1.00 95.12 82 ARG A C 1
ATOM 646 O O . AR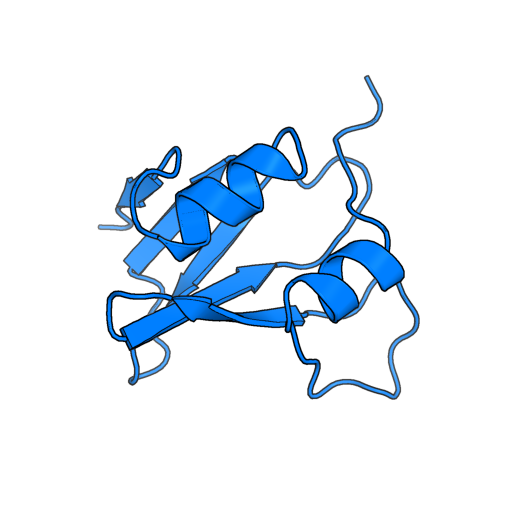G A 1 82 ? -13.699 -0.580 -2.436 1.00 95.12 82 ARG A O 1
ATOM 653 N N . GLN A 1 83 ? -12.262 -2.220 -1.942 1.00 96.62 83 GLN A N 1
ATOM 654 C CA . GLN A 1 83 ? -13.225 -3.315 -1.854 1.00 96.62 83 GLN A CA 1
ATOM 655 C C . GLN A 1 83 ? -13.195 -3.907 -0.442 1.00 96.62 83 GLN A C 1
ATOM 657 O O . GLN A 1 83 ? -12.197 -4.506 -0.042 1.00 96.62 83 GLN A O 1
ATOM 662 N N . VAL A 1 84 ? -14.287 -3.753 0.311 1.00 95.19 84 VAL A N 1
ATOM 663 C CA . VAL A 1 84 ? -14.422 -4.324 1.662 1.00 95.19 84 VAL A CA 1
ATOM 664 C C . VAL A 1 84 ? -14.407 -5.847 1.597 1.00 95.19 84 VAL A C 1
ATOM 666 O O . VAL A 1 84 ? -15.086 -6.446 0.760 1.00 95.19 84 VAL A O 1
ATOM 669 N N . VAL A 1 85 ? -13.645 -6.462 2.498 1.00 92.06 85 VAL A N 1
ATOM 670 C CA . VAL A 1 85 ? -13.676 -7.907 2.722 1.00 92.06 85 VAL A CA 1
ATOM 671 C C . VAL A 1 85 ? -14.782 -8.181 3.742 1.00 92.06 85 VAL A C 1
ATOM 673 O O . VAL A 1 85 ? -14.765 -7.603 4.827 1.00 92.06 85 VAL A O 1
ATOM 676 N N . LYS A 1 86 ? -15.780 -8.976 3.342 1.00 72.81 86 LYS A N 1
ATOM 677 C CA . LYS A 1 86 ? -16.863 -9.442 4.219 1.00 72.81 86 LYS A CA 1
ATOM 678 C C . LYS A 1 86 ? -16.412 -10.637 5.042 1.00 72.81 86 LYS A C 1
ATOM 680 O O . LYS A 1 86 ? -15.645 -11.452 4.481 1.00 72.81 86 LYS A O 1
#